Protein AF-A0A2G2Y732-F1 (afdb_monomer)

Solvent-accessible surface area (backbone atoms only — not comparable to full-atom values): 10375 Å² total; per-residue (Å²): 129,84,81,52,83,84,42,99,61,61,81,66,76,83,78,81,77,54,85,50,64,44,47,53,55,53,53,70,70,50,82,62,92,82,70,79,88,84,55,66,93,68,67,53,48,96,86,72,40,85,63,79,58,67,57,56,54,52,34,48,51,56,57,72,71,39,83,84,68,75,95,65,85,43,51,71,87,35,57,67,62,31,56,57,49,51,51,32,69,76,62,41,85,83,28,64,74,72,72,70,60,52,74,65,50,58,53,51,52,55,53,50,50,58,59,42,54,77,77,46,75,50,52,75,58,66,70,44,47,36,53,32,53,32,69,71,34,70,67,44,36,53,52,42,52,53,55,51,48,55,52,49,55,46,53,54,51,53,54,49,52,54,52,54,66,74,73,110

InterPro domains:
  IPR000796 Aspartate/other aminotransferase [PTHR11879] (4-100)
  IPR004839 Aminotransferase, class I/classII, large domain [PF00155] (35-95)
  IPR004839 Aminotransferase, class I/classII, large domain [PF00155] (106-167)
  IPR015422 Pyridoxal phosphate-dependent transferase, small domain [G3DSA:3.90.1150.10] (2-87)
  IPR015422 Pyridoxal phosphate-dependent transferase, small domain [G3DSA:3.90.1150.10] (88-168)
  IPR015424 Pyridoxal phosphate-dependent transferase [SSF53383] (7-98)
  IPR015424 Pyridoxal phosphate-dependent transferase [SSF53383] (100-165)

pLDDT: mean 89.43, std 7.88, range [50.25, 98.31]

Organism: Capsicum annuum (NCBI:txid4072)

Radius of gyration: 22.45 Å; Cα contacts (8 Å, |Δi|>4): 93; chains: 1; bounding box: 54×60×58 Å

Nearest PDB structures (foldseek):
  5tor-assembly1_B  TM=9.171E-01  e=3.986E-06  Sus scrofa
  6lig-assembly1_B  TM=9.144E-01  e=4.788E-06  Homo sapiens
  5tor-assembly1_A  TM=8.610E-01  e=6.908E-06  Sus scrofa
  1yaa-assembly2_D  TM=8.615E-01  e=2.649E-05  Saccharomyces cerevisiae
  3fsl-assembly2_D  TM=8.732E-01  e=4.679E-04  Escherichia coli K-12

Secondary structure (DSSP, 8-state):
---GGG-TTTT-PPPPPPTTHHHHHHHHH---TT----SS---B-TTS-B---HHHHHHHHHHHH-TT---PPPPTT--HHHHHHHHHHHH-TT-HHHHS-SHHHHHHHHHHHHHHHHH-SS--HHHHHHHHHHHH-HHHHHHHHHHHHHHHHHHHHHHHHHHHHHH-

Structure (mmCIF, N/CA/C/O backbone):
data_AF-A0A2G2Y732-F1
#
_entry.id   AF-A0A2G2Y732-F1
#
loop_
_atom_site.group_PDB
_atom_site.id
_atom_site.type_symbol
_atom_site.label_atom_id
_atom_site.label_alt_id
_atom_site.label_comp_id
_atom_site.label_asym_id
_atom_site.label_entity_id
_atom_site.label_seq_id
_atom_site.pdbx_PDB_ins_code
_atom_site.Cartn_x
_atom_site.Cartn_y
_atom_site.Cartn_z
_atom_site.occupancy
_atom_site.B_iso_or_equiv
_atom_site.auth_seq_id
_atom_site.auth_comp_id
_atom_site.auth_asym_id
_atom_site.auth_atom_id
_atom_site.pdbx_PDB_model_num
ATOM 1 N N . MET A 1 1 ? -26.514 -35.664 5.631 1.00 50.25 1 MET A N 1
ATOM 2 C CA . MET A 1 1 ? -25.099 -35.248 5.518 1.00 50.25 1 MET A CA 1
ATOM 3 C C . MET A 1 1 ? -24.401 -36.319 4.701 1.00 50.25 1 MET A C 1
ATOM 5 O O . MET A 1 1 ? -24.661 -37.483 4.968 1.00 50.25 1 MET A O 1
ATOM 9 N N . ALA A 1 2 ? -23.653 -35.956 3.657 1.00 61.94 2 ALA A N 1
ATOM 10 C CA . ALA A 1 2 ? -22.972 -36.945 2.823 1.00 61.94 2 ALA A CA 1
ATOM 11 C C . ALA A 1 2 ? -21.906 -37.671 3.655 1.00 61.94 2 ALA A C 1
ATOM 13 O O . ALA A 1 2 ? -21.150 -37.018 4.374 1.00 61.94 2 ALA A O 1
ATOM 14 N N . ASP A 1 3 ? -21.882 -38.999 3.578 1.00 73.50 3 ASP A N 1
ATOM 15 C CA . ASP A 1 3 ? -20.856 -39.824 4.208 1.00 73.50 3 ASP A CA 1
ATOM 16 C C . ASP A 1 3 ? -19.501 -39.536 3.546 1.00 73.50 3 ASP A C 1
ATOM 18 O O . ASP A 1 3 ? -19.264 -39.867 2.384 1.00 73.50 3 ASP A O 1
ATOM 22 N N . SER A 1 4 ? -18.630 -38.842 4.276 1.00 74.56 4 SER A N 1
ATOM 23 C CA . SER A 1 4 ? -17.305 -38.440 3.809 1.00 74.56 4 SER A CA 1
ATOM 24 C C . SER A 1 4 ? -16.260 -39.550 3.932 1.00 74.56 4 SER A C 1
ATOM 26 O O . SER A 1 4 ? -15.117 -39.328 3.533 1.00 74.56 4 SER A O 1
ATOM 28 N N . SER A 1 5 ? -16.617 -40.719 4.481 1.00 76.94 5 SER A N 1
ATOM 29 C CA . SER A 1 5 ? -15.677 -41.822 4.725 1.00 76.94 5 SER A CA 1
ATOM 30 C C . SER A 1 5 ? -15.060 -42.396 3.442 1.00 76.94 5 SER A C 1
ATOM 32 O O . SER A 1 5 ? -13.926 -42.862 3.473 1.00 76.94 5 SER A O 1
ATOM 34 N N . ASN A 1 6 ? -15.746 -42.264 2.301 1.00 87.69 6 ASN A N 1
ATOM 35 C CA . ASN A 1 6 ? -15.261 -42.692 0.981 1.00 87.69 6 ASN A CA 1
ATOM 36 C C . ASN A 1 6 ? -14.530 -41.591 0.184 1.00 87.69 6 ASN A C 1
ATOM 38 O O . ASN A 1 6 ? -14.255 -41.765 -1.004 1.00 87.69 6 ASN A O 1
ATOM 42 N N . SER A 1 7 ? -14.226 -40.440 0.790 1.00 91.56 7 SER A N 1
ATOM 43 C CA . SER A 1 7 ? -13.489 -39.365 0.114 1.00 91.56 7 SER A CA 1
ATOM 44 C C . SER A 1 7 ? -11.979 -39.596 0.167 1.00 91.56 7 SER A C 1
ATOM 46 O O . SER A 1 7 ? -11.424 -39.881 1.225 1.00 91.56 7 SER A O 1
ATOM 48 N N . VAL A 1 8 ? -11.274 -39.334 -0.937 1.00 94.06 8 VAL A N 1
ATOM 49 C CA . VAL A 1 8 ? -9.796 -39.291 -0.959 1.00 94.06 8 VAL A CA 1
ATOM 50 C C . VAL A 1 8 ? -9.216 -38.232 -0.008 1.00 94.06 8 VAL A C 1
ATOM 52 O O . VAL A 1 8 ? -8.050 -38.304 0.366 1.00 94.06 8 VAL A O 1
ATOM 55 N N . PHE A 1 9 ? -10.035 -37.264 0.418 1.00 93.62 9 PHE A N 1
ATOM 56 C CA . PHE A 1 9 ? -9.669 -36.220 1.376 1.00 93.62 9 PHE A CA 1
ATOM 57 C C . PHE A 1 9 ? -10.116 -36.523 2.815 1.00 93.62 9 PHE A C 1
ATOM 59 O O . PHE A 1 9 ? -10.032 -35.637 3.662 1.00 93.62 9 PHE A O 1
ATOM 66 N N . ALA A 1 10 ? -10.589 -37.740 3.117 1.00 92.94 10 ALA A N 1
ATOM 67 C CA . ALA A 1 10 ? -11.143 -38.094 4.431 1.00 92.94 10 ALA A CA 1
ATOM 68 C C . ALA A 1 10 ? -10.181 -37.835 5.609 1.00 92.94 10 ALA A C 1
ATOM 70 O O . ALA A 1 10 ? -10.631 -37.593 6.726 1.00 92.94 10 ALA A O 1
ATOM 71 N N . TYR A 1 11 ? -8.869 -37.839 5.356 1.00 92.00 11 TYR A N 1
ATOM 72 C CA . TYR A 1 11 ? -7.824 -37.625 6.364 1.00 92.00 11 TYR A CA 1
ATOM 73 C C . TYR A 1 11 ? -7.265 -36.194 6.400 1.00 92.00 11 TYR A C 1
ATOM 75 O O . TYR A 1 11 ? -6.346 -35.913 7.170 1.00 92.00 11 TYR A O 1
ATOM 83 N N . VAL A 1 12 ? -7.777 -35.278 5.570 1.00 93.81 12 VAL A N 1
ATOM 84 C CA . VAL A 1 12 ? -7.309 -33.887 5.561 1.00 93.81 12 VAL A CA 1
ATOM 85 C C . VAL A 1 12 ? -7.846 -33.168 6.795 1.00 93.81 12 VAL A C 1
ATOM 87 O O . VAL A 1 12 ? -9.038 -32.883 6.908 1.00 93.81 12 VAL A O 1
ATOM 90 N N . VAL A 1 13 ? -6.946 -32.844 7.723 1.00 94.38 13 VAL A N 1
ATOM 91 C CA . VAL A 1 13 ? -7.276 -32.059 8.915 1.00 94.38 13 VAL A CA 1
ATOM 92 C C . VAL A 1 13 ? -7.506 -30.603 8.513 1.00 94.38 13 VAL A C 1
ATOM 94 O O . VAL A 1 13 ? -6.711 -30.007 7.785 1.00 94.38 13 VAL A O 1
ATOM 97 N N . ARG A 1 14 ? -8.600 -30.011 9.000 1.00 92.62 14 ARG A N 1
ATOM 98 C CA . ARG A 1 14 ? -8.886 -28.588 8.798 1.00 92.62 14 ARG A CA 1
ATOM 99 C C . ARG A 1 14 ? -7.782 -27.744 9.447 1.00 92.62 14 ARG A C 1
ATOM 101 O O . ARG A 1 14 ? -7.509 -27.892 10.635 1.00 92.62 14 ARG A O 1
ATOM 108 N N . ALA A 1 15 ? -7.192 -26.837 8.671 1.00 94.88 15 ALA A N 1
ATOM 109 C CA . ALA A 1 15 ? -6.229 -25.862 9.175 1.00 94.88 15 ALA A CA 1
ATOM 110 C C . ALA A 1 15 ? -6.874 -24.917 10.213 1.00 94.88 15 ALA A C 1
ATOM 112 O O . ALA A 1 15 ? -8.072 -24.627 10.101 1.00 94.88 15 ALA A O 1
ATOM 113 N N . PRO A 1 16 ? -6.109 -24.426 11.207 1.00 94.25 16 PRO A N 1
ATOM 114 C CA . PRO A 1 16 ? -6.611 -23.438 12.154 1.00 94.25 16 PRO A CA 1
ATOM 115 C C . PRO A 1 16 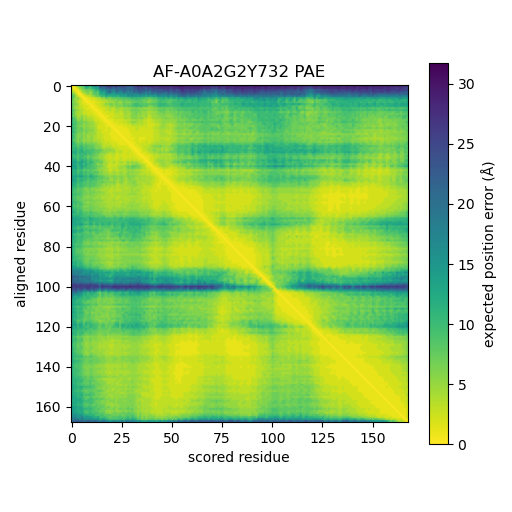? -7.013 -22.141 11.443 1.00 94.25 16 PRO A C 1
ATOM 117 O O . PRO A 1 16 ? -6.537 -21.832 10.349 1.00 94.25 16 PRO A O 1
ATOM 120 N N . GLU A 1 17 ? -7.902 -21.381 12.076 1.00 91.88 17 GLU A N 1
ATOM 121 C CA . GLU A 1 17 ? -8.313 -20.073 11.570 1.00 91.88 17 GLU A CA 1
ATOM 122 C C . GLU A 1 17 ? -7.172 -19.057 11.730 1.00 91.88 17 GLU A C 1
ATOM 124 O O . GLU A 1 17 ? -6.420 -19.097 12.705 1.00 91.88 17 GLU A O 1
ATOM 129 N N . ASP A 1 18 ? -7.039 -18.141 10.768 1.00 93.88 18 ASP A N 1
ATOM 130 C CA . ASP A 1 18 ? -6.041 -17.074 10.849 1.00 93.88 18 ASP A CA 1
ATOM 131 C C . ASP A 1 18 ? -6.383 -16.113 12.007 1.00 93.88 18 ASP A C 1
ATOM 133 O O . ASP A 1 18 ? -7.500 -15.578 12.028 1.00 93.88 18 ASP A O 1
ATOM 137 N N . PRO A 1 19 ? -5.452 -15.852 12.946 1.00 89.75 19 PRO A N 1
ATOM 138 C CA . PRO A 1 19 ? -5.732 -15.053 14.140 1.00 89.75 19 PRO A CA 1
ATOM 139 C C . PRO A 1 19 ? -6.222 -13.626 13.863 1.00 89.75 19 PRO A C 1
ATOM 141 O O . PRO A 1 19 ? -6.917 -13.047 14.695 1.00 89.75 19 PRO A O 1
ATOM 144 N N . ILE A 1 20 ? -5.871 -13.042 12.713 1.00 89.44 20 ILE A N 1
ATOM 145 C CA . ILE A 1 20 ? -6.217 -11.663 12.355 1.00 89.44 20 ILE A CA 1
ATOM 146 C C . ILE A 1 20 ? -7.507 -11.642 11.528 1.00 89.44 20 ILE A C 1
ATOM 148 O O . ILE A 1 20 ? -8.439 -10.888 11.825 1.00 89.44 20 ILE A O 1
ATOM 152 N N . LEU A 1 21 ? -7.591 -12.474 10.488 1.00 90.38 21 LEU A N 1
ATOM 153 C CA . LEU A 1 21 ? -8.721 -12.477 9.556 1.00 90.38 21 LEU A CA 1
ATOM 154 C C . LEU A 1 21 ? -9.991 -13.043 10.188 1.00 90.38 21 LEU A C 1
ATOM 156 O O . LEU A 1 21 ? -11.093 -12.577 9.877 1.00 90.38 21 LEU A O 1
ATOM 160 N N . TRP A 1 22 ? -9.859 -13.996 11.113 1.00 91.12 22 TRP A N 1
ATOM 161 C CA . TRP A 1 22 ? -11.003 -14.559 11.820 1.00 91.12 22 TRP A CA 1
ATOM 162 C C . TRP A 1 22 ? -11.809 -13.502 12.582 1.00 91.12 22 TRP A C 1
ATOM 164 O O . TRP A 1 22 ? -13.040 -13.554 12.584 1.00 91.12 22 TRP A O 1
ATOM 174 N N . VAL A 1 23 ? -11.149 -12.493 13.161 1.00 90.81 23 VAL A N 1
ATOM 175 C CA . VAL A 1 23 ? -11.830 -11.411 13.894 1.00 90.81 23 VAL A CA 1
ATOM 176 C C . VAL A 1 23 ? -12.840 -10.698 12.992 1.00 90.81 23 VAL A C 1
ATOM 178 O O . VAL A 1 23 ? -13.951 -10.387 13.419 1.00 90.81 23 VAL A O 1
ATOM 181 N N . THR A 1 24 ? -12.504 -10.510 11.713 1.00 90.19 24 THR A N 1
ATOM 182 C CA . THR A 1 24 ? -13.423 -9.918 10.728 1.00 90.19 24 THR A CA 1
ATOM 183 C C . THR A 1 24 ? -14.591 -10.851 10.411 1.00 90.19 24 THR A C 1
ATOM 185 O O . THR A 1 24 ? -15.728 -10.394 10.282 1.00 90.19 24 THR A O 1
ATOM 188 N N . VAL A 1 25 ? -14.353 -12.164 10.338 1.00 91.00 25 VAL A N 1
ATOM 189 C CA . VAL A 1 25 ? -15.423 -13.160 10.162 1.00 91.00 25 VAL A CA 1
ATOM 190 C C . VAL A 1 25 ? -16.396 -13.121 11.344 1.00 91.00 25 VAL A C 1
ATOM 192 O O . VAL A 1 25 ? -17.610 -13.059 11.136 1.00 91.00 25 VAL A O 1
ATOM 195 N N . ALA A 1 26 ? -15.883 -13.112 12.576 1.00 91.31 26 ALA A N 1
ATOM 196 C CA . ALA A 1 26 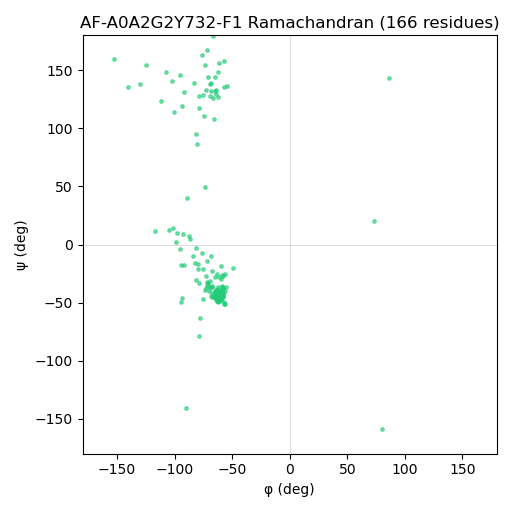? -16.691 -13.007 13.788 1.00 91.31 26 ALA A CA 1
ATOM 197 C C . ALA A 1 26 ? -17.459 -11.674 13.850 1.00 91.31 26 ALA A C 1
ATOM 199 O O . ALA A 1 26 ? -18.662 -11.665 14.120 1.00 91.31 26 ALA A O 1
ATOM 200 N N . TYR A 1 27 ? -16.802 -10.559 13.513 1.00 90.69 27 TYR A N 1
ATOM 201 C CA . TYR A 1 27 ? -17.420 -9.235 13.426 1.00 90.69 27 TYR A CA 1
ATOM 202 C C . TYR A 1 27 ? -18.588 -9.202 12.430 1.00 90.69 27 TYR A C 1
ATOM 204 O O . TYR A 1 27 ? -19.656 -8.672 12.739 1.00 90.69 27 TYR A O 1
ATOM 212 N N . ASN A 1 28 ? -18.428 -9.793 11.244 1.00 90.69 28 ASN A N 1
ATOM 213 C CA . ASN A 1 28 ? -19.478 -9.810 10.224 1.00 90.69 28 ASN A CA 1
ATOM 214 C C . ASN A 1 28 ? -20.690 -10.651 10.644 1.00 90.69 28 ASN A C 1
ATOM 216 O O . ASN A 1 28 ? -21.819 -10.258 10.357 1.00 90.69 28 ASN A O 1
ATOM 220 N N . LYS A 1 29 ? -20.472 -11.759 11.364 1.00 94.19 29 LYS A N 1
ATOM 221 C CA . LYS A 1 29 ? -21.548 -12.609 11.905 1.00 94.19 29 LYS A CA 1
ATOM 222 C C . LYS A 1 29 ? -22.290 -11.976 13.084 1.00 94.19 29 LYS A C 1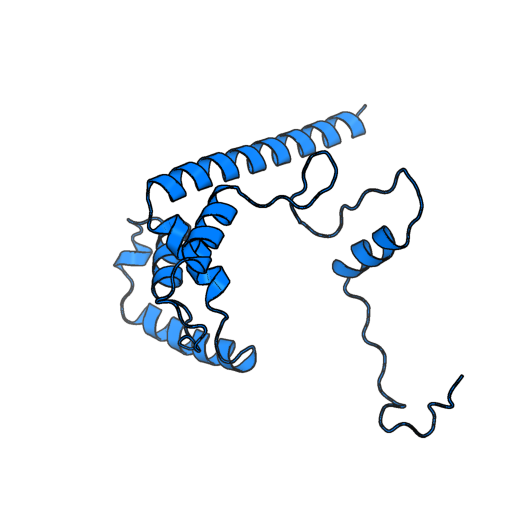
ATOM 224 O O . LYS A 1 29 ? -23.447 -12.309 13.320 1.00 94.19 29 LYS A O 1
ATOM 229 N N . ASN A 1 30 ? -21.638 -11.091 13.836 1.00 92.06 30 ASN A N 1
ATOM 230 C CA . ASN A 1 30 ? -22.245 -10.425 14.983 1.00 92.06 30 ASN A CA 1
ATOM 231 C C . ASN A 1 30 ? -23.338 -9.437 14.522 1.00 92.06 30 ASN A C 1
ATOM 233 O O . ASN A 1 30 ? -23.092 -8.588 13.663 1.00 92.06 30 ASN A O 1
ATOM 237 N N . THR A 1 31 ? -24.541 -9.539 15.087 1.00 94.62 31 THR A N 1
ATOM 238 C CA . THR A 1 31 ? -25.705 -8.697 14.753 1.00 94.62 31 THR A CA 1
ATOM 239 C C . THR A 1 31 ? -25.875 -7.489 15.677 1.00 94.62 31 THR A C 1
ATOM 241 O O . THR A 1 31 ? -26.763 -6.672 15.448 1.00 94.62 31 THR A O 1
ATOM 244 N N . SER A 1 32 ? -25.038 -7.353 16.710 1.00 94.12 32 SER A N 1
ATOM 245 C CA . SER A 1 32 ? -25.065 -6.210 17.621 1.00 94.12 32 SER A CA 1
ATOM 246 C C . SER A 1 32 ? -24.887 -4.897 16.863 1.00 94.12 32 SER A C 1
ATOM 248 O O . SER A 1 32 ? -23.990 -4.764 16.031 1.00 94.12 32 SER A O 1
ATOM 250 N N . LEU A 1 33 ? -25.703 -3.900 17.210 1.00 90.81 33 LEU A N 1
ATOM 251 C CA . LEU A 1 33 ? -25.587 -2.536 16.688 1.00 90.81 33 LEU A CA 1
ATOM 252 C C . LEU A 1 33 ? -24.370 -1.785 17.255 1.00 90.81 33 LEU A C 1
ATOM 254 O O . LEU A 1 33 ? -23.987 -0.755 16.714 1.00 90.81 33 LEU A O 1
ATOM 258 N N . LEU A 1 34 ? -23.752 -2.306 18.320 1.00 89.38 34 LEU A N 1
ATOM 259 C CA . LEU A 1 34 ? -22.606 -1.698 19.008 1.00 89.38 34 LEU A CA 1
ATOM 260 C C . LEU A 1 34 ? -21.275 -2.399 18.690 1.00 89.38 34 LEU A C 1
ATOM 262 O O . LEU A 1 34 ? -20.279 -2.189 19.378 1.00 89.38 34 LEU A O 1
ATOM 266 N N . LYS A 1 35 ? -21.239 -3.276 17.680 1.00 88.69 35 LYS A N 1
ATOM 267 C CA . LYS A 1 35 ? -20.008 -3.984 17.309 1.00 88.69 35 LYS A CA 1
ATOM 268 C C . LYS A 1 35 ? -18.977 -3.029 16.706 1.00 88.69 35 LYS A C 1
ATOM 270 O O . LYS A 1 35 ? -19.298 -2.218 15.839 1.00 88.69 35 LYS A O 1
ATOM 275 N N . VAL A 1 36 ? -17.708 -3.207 17.067 1.00 84.62 36 VAL A N 1
ATOM 276 C CA . VAL A 1 36 ? -16.584 -2.464 16.476 1.00 84.62 36 VAL A CA 1
ATOM 277 C C . VAL A 1 36 ? -15.493 -3.443 16.040 1.00 84.62 36 VAL A C 1
ATOM 279 O O . VAL A 1 36 ? -15.217 -4.408 16.748 1.00 84.62 36 VAL A O 1
ATOM 282 N N . ASN A 1 37 ? -14.891 -3.226 14.865 1.00 84.56 37 ASN A N 1
ATOM 283 C CA . ASN A 1 37 ? -13.817 -4.077 14.343 1.00 84.56 37 ASN A CA 1
ATOM 284 C C . ASN A 1 37 ? -12.450 -3.420 14.571 1.00 84.56 37 ASN A C 1
ATOM 286 O O . ASN A 1 37 ? -12.157 -2.390 13.971 1.00 84.56 37 ASN A O 1
ATOM 290 N N . TRP A 1 38 ? -11.629 -4.038 15.420 1.00 82.50 38 TRP A N 1
ATOM 291 C CA . TRP A 1 38 ? -10.266 -3.599 15.755 1.00 82.50 38 TRP A CA 1
ATOM 292 C C . TRP A 1 38 ? -9.213 -4.633 15.333 1.00 82.50 38 TRP A C 1
ATOM 294 O O . TRP A 1 38 ? -8.068 -4.558 15.764 1.00 82.50 38 TRP A O 1
ATOM 304 N N . GLY A 1 39 ? -9.605 -5.629 14.531 1.00 84.44 39 GLY A N 1
ATOM 305 C CA . GLY A 1 39 ? -8.713 -6.699 14.095 1.00 84.44 39 GLY A CA 1
ATOM 306 C C . GLY A 1 39 ? -7.808 -6.246 12.956 1.00 84.44 39 GLY A C 1
ATOM 307 O O . GLY A 1 39 ? -6.633 -5.948 13.143 1.00 84.44 39 GLY A O 1
ATOM 308 N N . VAL A 1 40 ? -8.357 -6.202 11.742 1.00 85.25 40 VAL A N 1
ATOM 309 C CA . VAL A 1 40 ? -7.569 -5.907 10.540 1.00 85.25 40 VAL A CA 1
ATOM 310 C C . VAL A 1 40 ? -7.232 -4.413 10.473 1.00 85.25 40 VAL A C 1
ATOM 312 O O . VAL A 1 40 ? -8.119 -3.562 10.527 1.00 85.25 40 VAL A O 1
ATOM 315 N N . GLY A 1 41 ? -5.948 -4.096 10.282 1.00 84.56 41 GLY A N 1
ATOM 316 C CA . GLY A 1 41 ? -5.409 -2.733 10.199 1.00 84.56 41 GLY A CA 1
ATOM 317 C C . GLY A 1 41 ? -5.729 -1.979 8.902 1.00 84.56 41 GLY A C 1
ATOM 318 O O . GLY A 1 41 ? -4.830 -1.424 8.276 1.00 84.56 41 GLY A O 1
ATOM 319 N N . THR A 1 42 ? -6.991 -1.951 8.472 1.00 85.25 42 THR A N 1
ATOM 320 C CA . THR A 1 42 ? -7.438 -1.140 7.328 1.00 85.25 42 THR A CA 1
ATOM 321 C C . THR A 1 42 ? -7.913 0.227 7.790 1.00 85.25 42 THR A C 1
ATOM 323 O O . THR A 1 42 ? -8.758 0.317 8.681 1.00 85.25 42 THR A O 1
ATOM 326 N N . TYR A 1 43 ? -7.436 1.295 7.150 1.00 89.31 43 TYR A N 1
ATOM 327 C CA . TYR A 1 43 ? -7.951 2.631 7.425 1.00 89.31 43 TYR A CA 1
ATOM 328 C C . TYR A 1 43 ? -9.400 2.771 6.937 1.00 89.31 43 TYR A C 1
ATOM 330 O O . TYR A 1 43 ? -9.739 2.416 5.804 1.00 89.31 43 TYR A O 1
ATOM 338 N N . GLN A 1 44 ? -10.249 3.307 7.811 1.00 88.25 44 GLN A N 1
ATOM 339 C CA . GLN A 1 44 ? -11.672 3.498 7.561 1.00 88.25 44 GLN A CA 1
ATOM 340 C C . GLN A 1 44 ? -12.078 4.959 7.768 1.00 88.25 44 GLN A C 1
ATOM 342 O O . GLN A 1 44 ? -11.459 5.709 8.530 1.00 88.25 44 GLN A O 1
ATOM 347 N N . THR A 1 45 ? -13.151 5.382 7.107 1.00 87.94 45 THR A N 1
ATOM 348 C CA . THR A 1 45 ? -13.804 6.674 7.348 1.00 87.94 45 THR 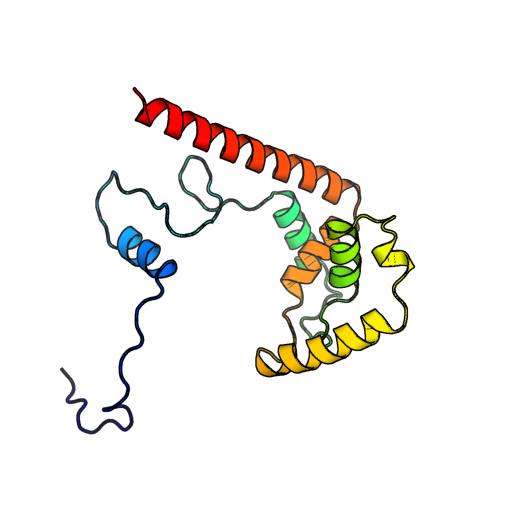A CA 1
ATOM 349 C C . THR A 1 45 ? -14.439 6.718 8.744 1.00 87.94 45 THR A C 1
ATOM 351 O O . THR A 1 45 ? -14.320 5.773 9.526 1.00 87.94 45 THR A O 1
ATOM 354 N N . LYS A 1 46 ? -15.073 7.835 9.119 1.00 84.44 46 LYS A N 1
ATOM 355 C CA . LYS A 1 46 ? -15.768 7.934 10.416 1.00 84.44 46 LYS A CA 1
ATOM 356 C C . LYS A 1 46 ? -16.994 7.015 10.477 1.00 84.44 46 LYS A C 1
ATOM 358 O O . LYS A 1 46 ? -17.394 6.600 11.554 1.00 84.44 46 LYS A O 1
ATOM 363 N N . GLU A 1 47 ? -17.531 6.652 9.318 1.00 84.31 47 GLU A N 1
ATOM 364 C CA . GLU A 1 47 ? -18.680 5.766 9.137 1.00 84.31 47 GLU A CA 1
ATOM 365 C C . GLU A 1 47 ? -18.275 4.281 9.061 1.00 84.31 47 GLU A C 1
ATOM 367 O O . GLU A 1 47 ? -19.101 3.441 8.711 1.00 84.31 47 GLU A O 1
ATOM 372 N N . GLY A 1 48 ? -17.002 3.947 9.317 1.00 81.50 48 GLY A N 1
ATOM 373 C CA . GLY A 1 48 ? -16.501 2.568 9.265 1.00 81.50 48 GLY A CA 1
ATOM 374 C C . GLY A 1 48 ? -16.352 2.000 7.849 1.00 81.50 48 GLY A C 1
ATOM 375 O O . GLY A 1 48 ? -16.327 0.784 7.666 1.00 81.50 48 GLY A O 1
ATOM 376 N N . LYS A 1 49 ? -16.275 2.854 6.818 1.00 86.06 49 LYS A N 1
ATOM 377 C CA . LYS A 1 49 ? -16.131 2.418 5.419 1.00 86.06 49 LYS A CA 1
ATOM 378 C C . LYS A 1 49 ? -14.667 2.416 4.979 1.00 86.06 49 LYS A C 1
ATOM 380 O O . LYS A 1 49 ? -13.932 3.313 5.390 1.00 86.06 49 LYS A O 1
ATOM 385 N N . PRO A 1 50 ? -14.232 1.485 4.111 1.00 89.12 50 PRO A N 1
ATOM 386 C CA . PRO A 1 50 ? -12.903 1.542 3.508 1.00 89.12 50 PRO A CA 1
ATOM 387 C C . PRO A 1 50 ? -12.660 2.883 2.814 1.00 89.12 50 PRO A C 1
ATOM 389 O O . PRO A 1 50 ? -13.526 3.387 2.094 1.00 89.12 50 PRO A O 1
ATOM 392 N N . PHE A 1 51 ? -11.477 3.457 3.018 1.00 92.12 51 PHE A N 1
ATOM 393 C CA . PHE A 1 51 ? -11.098 4.718 2.394 1.00 92.12 51 PHE A CA 1
ATOM 394 C C . PHE A 1 51 ? -9.985 4.503 1.372 1.00 92.12 51 PHE A C 1
ATOM 396 O O . PHE A 1 51 ? -8.910 4.009 1.701 1.00 92.12 51 PHE A O 1
ATOM 403 N N . VAL A 1 52 ? -10.248 4.919 0.136 1.00 94.44 52 VAL A N 1
ATOM 404 C CA . VAL A 1 52 ? -9.239 5.025 -0.922 1.00 94.44 52 VAL A CA 1
ATOM 405 C C . VAL A 1 52 ? -8.854 6.496 -1.063 1.00 94.44 52 VAL A C 1
ATOM 407 O O . VAL A 1 52 ? -9.717 7.372 -0.970 1.00 94.44 52 VAL A O 1
ATOM 410 N N . LEU A 1 53 ? -7.570 6.759 -1.277 1.00 96.44 53 LEU A N 1
ATOM 411 C CA . LEU A 1 53 ? -7.024 8.090 -1.547 1.00 96.44 53 LEU A CA 1
ATOM 412 C C . LEU A 1 53 ? -7.556 8.648 -2.878 1.00 96.44 53 LEU A C 1
ATOM 414 O O . LEU A 1 53 ? -7.732 7.888 -3.833 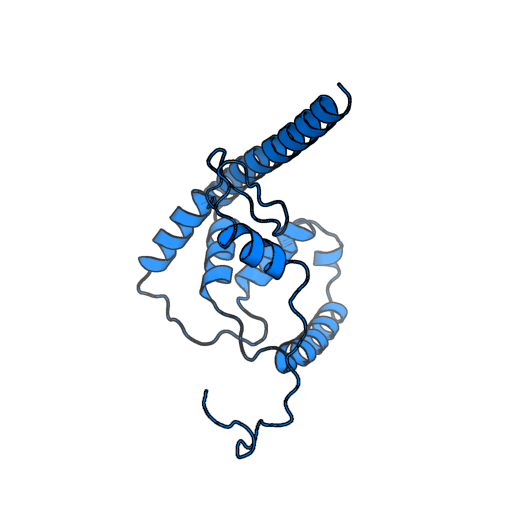1.00 96.44 53 LEU A O 1
ATOM 418 N N . ASN A 1 54 ? -7.803 9.957 -2.988 1.00 97.31 54 ASN A N 1
ATOM 419 C CA . ASN A 1 54 ? -8.298 10.515 -4.256 1.00 97.31 54 ASN A CA 1
ATOM 420 C C . ASN A 1 54 ? -7.217 10.482 -5.328 1.00 97.31 54 ASN A C 1
ATOM 422 O O . ASN A 1 54 ? -7.514 10.183 -6.484 1.00 97.31 54 ASN A O 1
ATOM 426 N N . VAL A 1 55 ? -5.959 10.702 -4.942 1.00 98.06 55 VAL A N 1
ATOM 427 C CA . VAL A 1 55 ? -4.821 10.562 -5.858 1.00 98.06 55 VAL A CA 1
ATOM 428 C C . VAL A 1 55 ? -4.722 9.146 -6.437 1.00 98.06 55 VAL A C 1
ATOM 430 O O . VAL A 1 55 ? -4.434 8.989 -7.621 1.00 98.06 55 VAL A O 1
ATOM 433 N N . VAL A 1 56 ? -5.054 8.117 -5.646 1.00 97.69 56 VAL A N 1
ATOM 434 C CA . VAL A 1 56 ? -5.094 6.722 -6.110 1.00 97.69 56 VAL A CA 1
ATOM 435 C C . VAL A 1 56 ? -6.230 6.512 -7.104 1.00 97.69 56 VAL A C 1
ATOM 437 O O . VAL A 1 56 ? -5.992 5.935 -8.159 1.00 97.69 56 VAL A O 1
ATOM 440 N N . ARG A 1 57 ? -7.432 7.040 -6.831 1.00 97.75 57 ARG A N 1
ATOM 441 C CA . ARG A 1 57 ? -8.551 6.977 -7.791 1.00 97.75 57 ARG A CA 1
ATOM 442 C C . ARG A 1 57 ? -8.205 7.653 -9.117 1.00 97.75 57 ARG A C 1
ATOM 444 O O . ARG A 1 57 ? -8.522 7.116 -10.172 1.00 97.75 57 ARG A O 1
ATOM 451 N N . ARG A 1 58 ? -7.538 8.813 -9.077 1.00 97.62 58 ARG A N 1
ATOM 452 C CA . ARG A 1 58 ? -7.090 9.511 -10.292 1.00 97.62 58 ARG A CA 1
ATOM 453 C C . ARG A 1 58 ? -6.054 8.694 -11.059 1.00 97.62 58 ARG A C 1
ATOM 455 O O . ARG A 1 58 ? -6.202 8.528 -12.263 1.00 97.62 58 ARG A O 1
ATOM 462 N N . ALA A 1 59 ? -5.049 8.146 -10.374 1.00 97.62 59 ALA A N 1
ATOM 463 C CA . ALA A 1 59 ? -4.055 7.278 -11.004 1.00 97.62 59 ALA A CA 1
ATOM 464 C C . ALA A 1 59 ? -4.712 6.053 -11.658 1.00 97.62 59 ALA A C 1
ATOM 466 O O . ALA A 1 59 ? -4.408 5.730 -12.801 1.00 97.62 59 ALA A O 1
ATOM 467 N N . GLU A 1 60 ? -5.659 5.409 -10.976 1.00 96.94 60 GLU A N 1
ATOM 468 C CA . GLU A 1 60 ? -6.419 4.280 -11.517 1.00 96.94 60 GLU A CA 1
ATOM 469 C C . GLU A 1 60 ? -7.211 4.677 -12.773 1.00 96.94 60 GLU A C 1
ATOM 471 O O . GLU A 1 60 ? -7.123 3.996 -13.794 1.00 96.94 60 GLU A O 1
ATOM 476 N N . GLN A 1 61 ? -7.902 5.823 -12.750 1.00 96.69 61 GLN A N 1
ATOM 477 C CA . GLN A 1 61 ? -8.589 6.362 -13.926 1.00 96.69 61 GLN A CA 1
ATOM 478 C C . GLN A 1 61 ? -7.621 6.606 -15.088 1.00 96.69 61 GLN A C 1
ATOM 480 O O . GLN A 1 61 ? -7.924 6.205 -16.208 1.00 96.69 61 GLN A O 1
ATOM 485 N N . MET A 1 62 ? -6.456 7.211 -14.851 1.00 95.56 62 MET A N 1
ATOM 486 C CA . MET A 1 62 ? -5.457 7.441 -15.902 1.00 95.56 62 MET A CA 1
ATOM 487 C C . MET A 1 62 ? -5.010 6.129 -16.556 1.00 95.56 62 MET A C 1
ATOM 489 O O . MET A 1 62 ? -4.953 6.046 -17.778 1.00 95.56 62 MET A O 1
ATOM 493 N N . LEU A 1 63 ? -4.749 5.092 -15.754 1.00 94.31 63 LEU A N 1
ATOM 494 C CA . LEU A 1 63 ? -4.320 3.786 -16.260 1.00 94.31 63 LEU A CA 1
ATOM 495 C C . LEU A 1 63 ? -5.420 3.068 -17.049 1.00 94.31 63 LEU A C 1
ATOM 497 O O . LEU A 1 63 ? -5.123 2.393 -18.026 1.00 94.31 63 LEU A O 1
ATOM 501 N N . VAL A 1 64 ? -6.684 3.192 -16.637 1.00 93.56 64 VAL A N 1
ATOM 502 C CA . VAL A 1 64 ? -7.811 2.553 -17.339 1.00 93.56 64 VAL A CA 1
ATOM 503 C C . VAL A 1 64 ? -8.070 3.192 -18.707 1.00 93.56 64 VAL A C 1
ATOM 505 O O . VAL A 1 64 ? -8.486 2.494 -19.628 1.00 93.56 64 VAL A O 1
ATOM 508 N N . HIS A 1 65 ? -7.810 4.494 -18.864 1.00 94.56 65 HIS A N 1
ATOM 509 C CA . HIS A 1 65 ? -7.978 5.191 -20.145 1.00 94.56 65 HIS A CA 1
ATOM 510 C C . HIS A 1 65 ? -6.767 5.048 -21.086 1.00 94.56 65 HIS A C 1
ATOM 512 O O . HIS A 1 65 ? -6.856 5.411 -22.260 1.00 94.56 65 HIS A O 1
ATOM 518 N N . ASP A 1 66 ? -5.647 4.512 -20.601 1.00 92.81 66 ASP A N 1
ATOM 519 C CA . ASP A 1 66 ? -4.445 4.289 -21.398 1.00 92.81 66 ASP A CA 1
ATOM 520 C C . ASP A 1 66 ? -4.552 2.990 -22.213 1.00 92.81 66 ASP A C 1
ATOM 522 O O . ASP A 1 66 ? -4.230 1.894 -21.754 1.00 92.81 66 ASP A O 1
ATOM 526 N N . THR A 1 67 ? -4.989 3.129 -23.464 1.00 91.44 67 THR A N 1
ATOM 527 C CA . THR A 1 67 ? -5.137 2.005 -24.406 1.00 91.44 67 THR A CA 1
ATOM 528 C C . THR A 1 67 ? -3.812 1.377 -24.847 1.00 91.44 67 THR A C 1
ATOM 530 O O . THR A 1 67 ? -3.831 0.311 -25.461 1.00 91.44 67 THR A O 1
ATOM 533 N N . SER A 1 68 ? -2.665 1.994 -24.535 1.00 89.81 68 SER A N 1
ATOM 534 C CA . SER A 1 68 ? -1.349 1.418 -24.835 1.00 89.81 68 SER A CA 1
ATOM 535 C C . SER A 1 68 ? -0.920 0.356 -23.819 1.00 89.81 68 SER A C 1
ATOM 537 O O . SER A 1 68 ? -0.028 -0.448 -24.100 1.00 89.81 68 SER A O 1
ATOM 539 N N . GLN A 1 69 ? -1.557 0.318 -22.644 1.00 82.44 69 GLN A N 1
ATOM 540 C CA . GLN A 1 69 ? -1.215 -0.643 -21.605 1.00 82.44 69 GLN A CA 1
ATOM 541 C C . GLN A 1 69 ? -1.797 -2.023 -21.884 1.00 82.44 69 GLN A C 1
ATOM 543 O O . GLN A 1 69 ? -3.002 -2.213 -22.045 1.00 82.44 69 GLN A O 1
ATOM 548 N N . VAL A 1 70 ? -0.919 -3.020 -21.833 1.00 83.56 70 VAL A N 1
ATOM 549 C CA . VAL A 1 70 ? -1.271 -4.437 -21.924 1.00 83.56 70 VAL A CA 1
ATOM 550 C C . VAL A 1 70 ? -1.112 -5.113 -20.563 1.00 83.56 70 VAL A C 1
ATOM 552 O O . VAL A 1 70 ? -0.257 -4.744 -19.758 1.00 83.56 70 VAL A O 1
ATOM 555 N N . LYS A 1 71 ? -1.940 -6.124 -20.285 1.00 86.12 71 LYS A N 1
ATOM 556 C CA . LYS A 1 71 ? -1.914 -6.896 -19.027 1.00 86.12 71 LYS A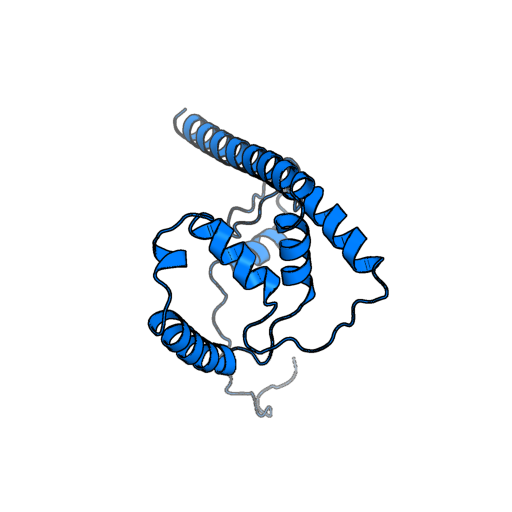 CA 1
ATOM 557 C C . LYS A 1 71 ? -0.966 -8.100 -19.113 1.00 86.12 71 LYS A C 1
ATOM 559 O O . LYS A 1 71 ? -1.292 -9.180 -18.629 1.00 86.12 71 LYS A O 1
ATOM 564 N N . GLU A 1 72 ? 0.180 -7.904 -19.756 1.00 87.62 72 GLU A N 1
ATOM 565 C CA . GLU A 1 72 ? 1.195 -8.940 -19.949 1.00 87.62 72 GLU A CA 1
ATOM 566 C C . GLU A 1 72 ? 2.009 -9.202 -18.680 1.00 87.62 72 GLU A C 1
ATOM 568 O O . GLU A 1 72 ? 2.038 -8.400 -17.738 1.00 87.62 72 GLU A O 1
ATOM 573 N N . TYR A 1 73 ? 2.698 -10.343 -18.662 1.00 88.19 73 TYR A N 1
ATOM 574 C CA . TYR A 1 73 ? 3.593 -10.685 -17.566 1.00 88.19 73 TYR A CA 1
ATOM 575 C C . TYR A 1 73 ? 4.764 -9.704 -17.466 1.00 88.19 73 TYR A C 1
ATOM 577 O O . TYR A 1 73 ? 5.500 -9.465 -18.422 1.00 88.19 73 TYR A O 1
ATOM 585 N N . LEU A 1 74 ? 4.979 -9.186 -16.257 1.00 90.31 74 LEU A N 1
ATOM 586 C CA . LEU A 1 74 ? 6.188 -8.443 -15.911 1.00 90.31 74 LEU A CA 1
ATOM 587 C C . LEU A 1 74 ? 7.397 -9.372 -15.800 1.00 90.31 74 LEU A C 1
ATOM 589 O O . LEU A 1 74 ? 7.252 -10.583 -15.661 1.00 90.31 74 LEU A O 1
ATOM 593 N N . ALA A 1 75 ? 8.604 -8.809 -15.754 1.00 89.94 75 ALA A N 1
ATOM 594 C CA . ALA A 1 75 ? 9.770 -9.551 -15.285 1.00 89.94 75 ALA A CA 1
ATOM 595 C C . ALA A 1 75 ? 9.544 -10.078 -13.853 1.00 89.94 75 ALA A C 1
ATOM 597 O O . ALA A 1 75 ? 8.750 -9.523 -13.093 1.00 89.94 75 ALA A O 1
ATOM 598 N N . ILE A 1 76 ? 10.281 -11.118 -13.450 1.00 88.75 76 ILE A N 1
ATOM 599 C CA . ILE A 1 76 ? 10.214 -11.656 -12.076 1.00 88.75 76 ILE A CA 1
ATOM 600 C C . ILE A 1 76 ? 10.551 -10.600 -11.012 1.00 88.75 76 ILE A C 1
ATOM 602 O O . ILE A 1 76 ? 10.066 -10.655 -9.890 1.00 88.75 76 ILE A O 1
ATOM 606 N N . THR A 1 77 ? 11.350 -9.602 -11.386 1.00 88.19 77 THR A N 1
ATOM 607 C CA . THR A 1 77 ? 11.696 -8.446 -10.555 1.00 88.19 77 THR A CA 1
ATOM 608 C C . THR A 1 77 ? 10.576 -7.415 -10.449 1.00 88.19 77 THR A C 1
ATOM 610 O O . THR A 1 77 ? 10.698 -6.473 -9.676 1.00 88.19 77 THR A O 1
ATOM 613 N N . GLY A 1 78 ? 9.493 -7.562 -11.211 1.00 91.12 78 GLY A N 1
ATOM 614 C CA . GLY A 1 78 ? 8.385 -6.620 -11.271 1.00 91.12 78 GLY A CA 1
ATOM 615 C C . GLY A 1 78 ? 8.641 -5.410 -12.163 1.00 91.12 78 GLY A C 1
ATOM 616 O O . GLY A 1 78 ? 9.447 -5.446 -13.094 1.00 91.12 78 GLY A O 1
ATOM 617 N N . LEU A 1 79 ? 7.887 -4.340 -11.913 1.00 92.06 79 LEU A N 1
ATOM 618 C CA . LEU A 1 79 ? 7.916 -3.126 -12.722 1.00 92.06 79 LEU A CA 1
ATOM 619 C C . LEU A 1 79 ? 9.140 -2.281 -12.341 1.00 92.06 79 LEU A C 1
ATOM 621 O O . LEU A 1 79 ? 9.244 -1.801 -11.214 1.00 92.06 79 LEU A O 1
ATOM 625 N N . ALA A 1 80 ? 10.055 -2.068 -13.290 1.00 90.75 80 ALA A N 1
ATOM 626 C CA . ALA A 1 80 ? 11.325 -1.380 -13.038 1.00 90.75 80 ALA A CA 1
ATOM 627 C C . ALA A 1 80 ? 11.143 0.027 -12.442 1.00 90.75 80 ALA A C 1
ATOM 629 O O . ALA A 1 80 ? 11.859 0.412 -11.516 1.00 90.75 80 ALA A O 1
ATOM 630 N N . ASP A 1 81 ? 10.151 0.771 -12.933 1.00 93.00 81 ASP A N 1
ATOM 631 C CA . ASP A 1 81 ? 9.845 2.105 -12.422 1.00 93.00 81 ASP A CA 1
ATOM 632 C C . ASP A 1 81 ? 9.344 2.078 -10.983 1.00 93.00 81 ASP A C 1
ATOM 634 O O . ASP A 1 81 ? 9.809 2.873 -10.170 1.00 93.00 81 ASP A O 1
ATOM 638 N N . PHE A 1 82 ? 8.451 1.141 -10.651 1.00 94.31 82 PHE A N 1
ATOM 639 C CA . PHE A 1 82 ? 7.989 0.947 -9.279 1.00 94.31 82 PHE A CA 1
ATOM 640 C C . PHE A 1 82 ? 9.178 0.696 -8.350 1.00 94.31 82 PHE A C 1
ATOM 642 O O . PHE A 1 82 ? 9.361 1.433 -7.388 1.00 94.31 82 PHE A O 1
ATOM 649 N N . ASN A 1 83 ? 10.055 -0.249 -8.701 1.00 90.56 83 ASN A N 1
ATOM 650 C CA . ASN A 1 83 ? 11.232 -0.573 -7.894 1.00 90.56 83 ASN A CA 1
ATOM 651 C C . ASN A 1 83 ? 12.130 0.652 -7.674 1.00 90.56 83 ASN A C 1
ATOM 653 O O . ASN A 1 83 ? 12.489 0.971 -6.541 1.00 90.56 83 ASN A O 1
ATOM 657 N N . LYS A 1 84 ? 12.464 1.375 -8.750 1.00 88.62 84 LYS A N 1
ATOM 658 C CA . LYS A 1 84 ? 13.331 2.560 -8.691 1.00 88.62 84 LYS A CA 1
ATOM 659 C C . LYS A 1 84 ? 12.724 3.672 -7.834 1.00 88.62 84 LYS A C 1
ATOM 661 O O . LYS A 1 84 ? 13.439 4.310 -7.062 1.00 88.62 84 LYS A O 1
ATOM 666 N N . LEU A 1 85 ? 11.425 3.925 -7.978 1.00 93.50 85 LEU A N 1
ATOM 667 C CA . LEU A 1 85 ? 10.725 4.982 -7.249 1.00 93.50 85 LEU A CA 1
ATOM 668 C C . LEU A 1 85 ? 10.520 4.608 -5.779 1.00 93.50 85 LEU A C 1
ATOM 670 O O . LEU A 1 85 ? 10.731 5.452 -4.915 1.00 93.50 85 LEU A O 1
ATOM 674 N N . SER A 1 86 ? 10.205 3.348 -5.475 1.00 92.25 86 SER A N 1
ATOM 675 C CA . SER A 1 86 ? 10.096 2.849 -4.101 1.00 92.25 86 SER A CA 1
ATOM 676 C C . SER A 1 86 ? 11.429 2.904 -3.359 1.00 92.25 86 SER A C 1
ATOM 678 O O . SER A 1 86 ? 11.461 3.323 -2.207 1.00 92.25 86 SER A O 1
ATOM 680 N N . VAL A 1 87 ? 12.542 2.560 -4.015 1.00 88.12 87 VAL A N 1
ATOM 681 C CA . VAL A 1 87 ? 13.889 2.710 -3.435 1.00 88.12 87 VAL A CA 1
ATOM 682 C C . VAL A 1 87 ? 14.163 4.175 -3.084 1.00 88.12 87 VAL A C 1
ATOM 684 O O . VAL A 1 87 ? 14.576 4.473 -1.965 1.00 88.12 87 VAL A O 1
ATOM 687 N N . LYS A 1 88 ? 13.862 5.106 -3.997 1.00 89.56 88 LYS A N 1
ATOM 688 C CA . LYS A 1 88 ? 14.001 6.546 -3.728 1.00 89.56 88 LYS A CA 1
ATOM 689 C C . LYS A 1 88 ? 13.096 7.030 -2.595 1.00 89.56 88 LYS A C 1
ATOM 691 O O . LYS A 1 88 ? 13.535 7.856 -1.806 1.00 89.56 88 LYS A O 1
ATOM 696 N N . LEU A 1 89 ? 11.867 6.525 -2.512 1.00 92.25 89 LEU A N 1
ATOM 697 C CA . LEU A 1 89 ? 10.918 6.869 -1.452 1.00 92.25 89 LEU A CA 1
ATOM 698 C C . LEU A 1 89 ? 11.404 6.397 -0.074 1.00 92.25 89 LEU A C 1
ATOM 700 O O . LEU A 1 89 ? 11.298 7.142 0.893 1.00 92.25 89 LEU A O 1
ATOM 704 N N . ILE A 1 90 ? 11.936 5.174 0.016 1.00 90.56 90 ILE A N 1
ATOM 705 C CA . ILE A 1 90 ? 12.356 4.560 1.285 1.00 90.56 90 ILE A CA 1
ATOM 706 C C . ILE A 1 90 ? 13.671 5.156 1.789 1.00 90.56 90 ILE A C 1
ATOM 708 O O . ILE A 1 90 ? 13.786 5.477 2.969 1.00 90.56 90 ILE A O 1
ATOM 712 N N . PHE A 1 91 ? 14.672 5.281 0.916 1.00 87.94 91 PHE A N 1
ATOM 713 C CA . PHE A 1 91 ? 16.014 5.697 1.331 1.00 87.94 91 PHE A CA 1
ATOM 714 C C . PHE A 1 91 ? 16.253 7.205 1.184 1.00 87.94 91 PHE A C 1
ATOM 716 O O . PHE A 1 91 ? 17.174 7.733 1.800 1.00 87.94 91 PHE A O 1
ATOM 723 N N . GLY A 1 92 ? 15.429 7.907 0.404 1.00 87.25 92 GLY A N 1
ATOM 724 C CA . GLY A 1 92 ? 15.672 9.284 -0.022 1.00 87.25 92 GLY A CA 1
ATOM 725 C C . GLY A 1 92 ? 16.531 9.335 -1.288 1.00 87.25 92 GLY A C 1
ATOM 726 O O . GLY A 1 92 ? 17.438 8.524 -1.473 1.00 87.25 92 GLY A O 1
ATOM 727 N N . ALA A 1 93 ? 16.251 10.291 -2.179 1.00 83.88 93 ALA A N 1
ATOM 728 C CA . ALA A 1 93 ? 16.892 10.377 -3.498 1.00 83.88 93 ALA A CA 1
ATOM 729 C C . ALA A 1 93 ? 18.425 10.526 -3.437 1.00 83.88 93 ALA A C 1
ATOM 731 O O . ALA A 1 93 ? 19.115 10.018 -4.320 1.00 83.88 93 ALA A O 1
ATOM 732 N N . ASP A 1 94 ? 18.933 11.154 -2.375 1.00 82.50 94 ASP A N 1
ATOM 733 C CA . ASP A 1 94 ? 20.352 11.471 -2.183 1.00 82.50 94 ASP A CA 1
ATOM 734 C C . ASP A 1 94 ? 21.062 10.505 -1.225 1.00 82.50 94 ASP A C 1
ATOM 736 O O . ASP A 1 94 ? 22.154 10.791 -0.734 1.00 82.50 94 ASP A O 1
ATOM 740 N N . SER A 1 95 ? 20.446 9.361 -0.911 1.00 81.75 95 SER A N 1
ATOM 741 C CA . SER A 1 95 ? 21.043 8.439 0.051 1.00 81.75 95 SER A CA 1
ATOM 742 C C . SER A 1 95 ? 22.364 7.872 -0.464 1.00 81.75 95 SER A C 1
ATOM 744 O O . SER A 1 95 ? 22.468 7.373 -1.589 1.00 81.75 95 SER A O 1
ATOM 746 N N . ARG A 1 96 ? 23.375 7.893 0.407 1.00 75.62 96 ARG A N 1
ATOM 747 C CA . ARG A 1 96 ? 24.677 7.266 0.156 1.00 75.62 96 ARG A CA 1
ATOM 748 C C . ARG A 1 96 ? 24.516 5.785 -0.199 1.00 75.62 96 ARG A C 1
ATOM 750 O O . ARG A 1 96 ? 25.174 5.303 -1.111 1.00 75.62 96 ARG A O 1
ATOM 757 N N . SER A 1 97 ? 23.555 5.110 0.432 1.00 71.81 97 SER A N 1
ATOM 758 C CA . SER A 1 97 ? 23.190 3.728 0.128 1.00 71.81 97 SER A CA 1
ATOM 759 C C . SER A 1 97 ? 22.758 3.527 -1.325 1.00 71.81 97 SER A C 1
ATOM 761 O O . SER A 1 97 ? 23.117 2.514 -1.895 1.00 71.81 97 SER A O 1
ATOM 763 N N . ILE A 1 98 ? 22.045 4.468 -1.959 1.00 69.75 98 ILE A N 1
ATOM 764 C CA . ILE A 1 98 ? 21.702 4.377 -3.393 1.00 69.75 98 ILE A CA 1
ATOM 765 C C . ILE A 1 98 ? 22.933 4.595 -4.286 1.00 69.75 98 ILE A C 1
ATOM 767 O O . ILE A 1 98 ? 23.026 3.994 -5.355 1.00 69.75 98 ILE A O 1
ATOM 771 N N . GLN A 1 99 ? 23.877 5.436 -3.859 1.00 65.75 99 GLN A N 1
ATOM 772 C CA . GLN A 1 99 ? 25.073 5.794 -4.632 1.00 65.75 99 GLN A CA 1
ATOM 773 C C . GLN A 1 99 ? 26.193 4.743 -4.531 1.00 65.75 99 GLN A C 1
ATOM 775 O O . GLN A 1 99 ? 26.946 4.556 -5.481 1.00 65.75 99 GLN A O 1
ATOM 780 N N . GLU A 1 100 ? 26.285 4.031 -3.405 1.00 63.19 100 GLU A N 1
ATOM 781 C CA . GLU A 1 100 ? 27.296 2.993 -3.143 1.00 63.19 100 GLU A CA 1
ATOM 782 C C . GLU A 1 100 ? 26.894 1.598 -3.654 1.00 63.19 100 GLU A C 1
ATOM 784 O O . GLU A 1 100 ? 27.606 0.611 -3.450 1.00 63.19 100 GLU A O 1
ATOM 789 N N . ILE A 1 101 ? 25.764 1.495 -4.352 1.00 61.72 101 ILE A N 1
ATOM 790 C CA . ILE A 1 101 ? 25.242 0.229 -4.858 1.00 61.72 101 ILE A CA 1
ATOM 791 C C . ILE A 1 101 ? 25.962 -0.180 -6.156 1.00 61.72 101 ILE A C 1
ATOM 793 O O . ILE A 1 101 ? 25.536 0.083 -7.278 1.00 61.72 101 ILE A O 1
ATOM 797 N N . GLY A 1 102 ? 27.093 -0.859 -5.967 1.00 69.31 102 GLY A N 1
ATOM 798 C CA . GLY A 1 102 ? 27.738 -1.712 -6.964 1.00 69.31 102 GLY A CA 1
ATOM 799 C C . GLY A 1 102 ? 27.256 -3.172 -6.889 1.00 69.31 102 GLY A C 1
ATOM 800 O O . GLY A 1 102 ? 26.087 -3.458 -6.629 1.00 69.31 102 GLY A O 1
ATOM 801 N N . ASP A 1 103 ? 28.195 -4.106 -7.063 1.00 74.44 103 ASP A N 1
ATOM 802 C CA . ASP A 1 103 ? 28.039 -5.578 -7.094 1.00 74.44 103 ASP A CA 1
ATOM 803 C C . ASP A 1 103 ? 27.229 -6.203 -5.929 1.00 74.44 103 ASP A C 1
ATOM 805 O O . ASP A 1 103 ? 26.686 -7.300 -6.041 1.00 74.44 103 ASP A O 1
ATOM 809 N N . VAL A 1 104 ? 27.080 -5.513 -4.795 1.00 78.62 104 VAL A N 1
ATOM 810 C CA . VAL A 1 104 ? 26.274 -6.015 -3.669 1.00 78.62 104 VAL A CA 1
ATOM 811 C C . VAL A 1 104 ? 24.782 -6.064 -4.011 1.00 78.62 104 VAL A C 1
ATOM 813 O O . VAL A 1 104 ? 24.119 -7.049 -3.683 1.00 78.62 104 VAL A O 1
ATOM 816 N N . ALA A 1 105 ? 24.229 -5.057 -4.693 1.00 78.31 105 ALA A N 1
ATOM 817 C CA . ALA A 1 105 ? 22.797 -5.069 -4.994 1.00 78.31 105 ALA A CA 1
ATOM 818 C C . ALA A 1 105 ? 22.434 -6.097 -6.061 1.00 78.31 105 ALA A C 1
ATOM 820 O O . ALA A 1 105 ? 21.392 -6.731 -5.939 1.00 78.31 105 ALA A O 1
ATOM 821 N N . SER A 1 106 ? 23.297 -6.324 -7.056 1.00 81.19 106 SER A N 1
ATOM 822 C CA . SER A 1 106 ? 23.073 -7.380 -8.052 1.00 81.19 106 SER A CA 1
ATOM 823 C C . SER A 1 106 ? 23.069 -8.766 -7.397 1.00 81.19 106 SER A C 1
ATOM 825 O O . SER A 1 106 ? 22.222 -9.603 -7.721 1.00 81.19 106 SER A O 1
ATOM 827 N N . LYS A 1 107 ? 23.945 -8.997 -6.408 1.00 85.94 107 LYS A N 1
ATOM 828 C CA . LYS A 1 107 ? 23.946 -10.217 -5.589 1.00 85.94 107 LYS A CA 1
ATOM 829 C C . LYS A 1 107 ? 22.654 -10.366 -4.789 1.00 85.94 107 LYS A C 1
ATOM 831 O O . LYS A 1 107 ? 22.030 -11.424 -4.861 1.00 85.94 107 LYS A O 1
ATOM 836 N N . VAL A 1 108 ? 22.213 -9.326 -4.082 1.00 84.12 108 VAL A N 1
ATOM 837 C CA . VAL A 1 108 ? 20.949 -9.355 -3.321 1.00 84.12 108 VAL A CA 1
ATOM 838 C C . VAL A 1 108 ? 19.751 -9.583 -4.245 1.00 84.12 108 VAL A C 1
ATOM 840 O O . VAL A 1 108 ? 18.919 -10.444 -3.966 1.00 84.12 108 VAL A O 1
ATOM 843 N N . GLU A 1 109 ? 19.690 -8.884 -5.379 1.00 83.81 109 GLU A N 1
ATOM 844 C CA . GLU A 1 109 ? 18.638 -9.053 -6.381 1.00 83.81 109 GLU A CA 1
ATOM 845 C C . GLU A 1 109 ? 18.603 -10.496 -6.904 1.00 83.81 109 GLU A C 1
ATOM 847 O O . GLU A 1 109 ? 17.525 -11.071 -7.045 1.00 83.81 109 GLU A O 1
ATOM 852 N N . SER A 1 110 ? 19.762 -11.126 -7.130 1.00 87.31 110 SER A N 1
ATOM 853 C CA . SER A 1 110 ? 19.827 -12.524 -7.578 1.00 87.31 110 SER A CA 1
ATOM 854 C C . SER A 1 110 ? 19.192 -13.494 -6.572 1.00 87.31 110 SER A C 1
ATOM 856 O O . SER A 1 110 ? 18.414 -14.363 -6.966 1.00 87.31 110 SER A O 1
ATOM 858 N N . GLN A 1 111 ? 19.448 -13.304 -5.273 1.00 90.38 111 GLN A N 1
ATOM 859 C CA . GLN A 1 111 ? 18.868 -14.130 -4.212 1.00 90.38 111 GLN A CA 1
ATOM 860 C C . GLN A 1 111 ? 17.370 -13.866 -4.061 1.00 90.38 111 GLN A C 1
ATOM 862 O O . GLN A 1 111 ? 16.580 -14.802 -3.932 1.00 90.38 111 GLN A O 1
ATOM 867 N N . LEU A 1 112 ? 16.956 -12.601 -4.161 1.00 86.31 112 LEU A N 1
ATOM 868 C CA . LEU A 1 112 ? 15.548 -12.231 -4.091 1.00 86.31 112 LEU A CA 1
ATOM 869 C C . LEU A 1 112 ? 14.737 -12.859 -5.231 1.00 86.31 112 LEU A C 1
ATOM 871 O O . LEU A 1 112 ? 13.611 -13.291 -4.994 1.00 86.31 112 LEU A O 1
ATOM 875 N N . LYS A 1 113 ? 15.302 -12.981 -6.443 1.00 87.44 113 LYS A N 1
ATOM 876 C CA . LYS A 1 113 ? 14.644 -13.679 -7.564 1.00 87.44 113 LYS A CA 1
ATOM 877 C C . LYS A 1 113 ? 14.404 -15.156 -7.258 1.00 87.44 113 LYS A C 1
ATOM 879 O O . LYS A 1 113 ? 13.331 -15.659 -7.580 1.00 87.44 113 LYS A O 1
ATOM 884 N N . LEU A 1 114 ? 15.362 -15.837 -6.621 1.00 89.56 114 LEU A N 1
ATOM 885 C CA . LEU A 1 114 ? 15.214 -17.246 -6.240 1.00 89.56 114 LEU A CA 1
ATOM 886 C C . LEU A 1 114 ? 14.090 -17.435 -5.217 1.00 89.56 114 LEU A C 1
ATOM 888 O O . LEU A 1 114 ? 13.230 -18.289 -5.416 1.00 89.56 114 LEU A O 1
ATOM 892 N N . VAL A 1 115 ? 14.055 -16.606 -4.169 1.00 89.62 115 VAL A N 1
ATOM 893 C CA . VAL A 1 115 ? 12.993 -16.647 -3.147 1.00 89.62 115 VAL A CA 1
ATOM 894 C C . VAL A 1 115 ? 11.639 -16.277 -3.747 1.00 89.62 115 VAL A C 1
ATOM 896 O O . VAL A 1 115 ? 10.647 -16.958 -3.522 1.00 89.62 115 VAL A O 1
ATOM 899 N N . THR A 1 116 ? 11.591 -15.230 -4.569 1.00 86.62 116 THR A N 1
ATOM 900 C CA . THR A 1 116 ? 10.355 -14.794 -5.228 1.00 86.62 116 THR A CA 1
ATOM 901 C C . THR A 1 116 ? 9.763 -15.913 -6.078 1.00 86.62 116 THR A C 1
ATOM 903 O O . THR A 1 116 ? 8.561 -16.162 -6.006 1.00 86.62 116 THR A O 1
ATOM 906 N N . ARG A 1 117 ? 10.608 -16.649 -6.815 1.00 89.00 117 ARG A N 1
ATOM 907 C CA . ARG A 1 117 ? 10.173 -17.720 -7.718 1.00 89.00 117 ARG A CA 1
ATOM 908 C C . ARG A 1 117 ? 9.442 -18.862 -7.013 1.00 89.00 117 ARG A C 1
ATOM 910 O O . ARG A 1 117 ? 8.625 -19.519 -7.657 1.00 89.00 117 ARG A O 1
ATOM 917 N N . THR A 1 118 ? 9.725 -19.113 -5.733 1.00 90.94 118 THR A N 1
ATOM 918 C CA . THR A 1 118 ? 9.031 -20.155 -4.958 1.00 90.94 118 THR A CA 1
ATOM 919 C C . THR A 1 118 ? 7.660 -19.699 -4.463 1.00 90.94 118 THR A C 1
ATOM 921 O O . THR A 1 118 ? 6.807 -20.539 -4.190 1.00 90.94 118 THR A O 1
ATOM 924 N N . MET A 1 119 ? 7.430 -18.386 -4.378 1.00 89.19 119 MET A N 1
ATOM 925 C CA . MET A 1 119 ? 6.173 -17.801 -3.914 1.00 89.19 119 MET A CA 1
ATOM 926 C C . MET A 1 119 ? 5.222 -17.487 -5.070 1.00 89.19 119 MET A C 1
ATOM 928 O O . MET A 1 119 ? 4.033 -17.787 -4.997 1.00 89.19 119 MET A O 1
ATOM 932 N N . TYR A 1 120 ? 5.733 -16.861 -6.132 1.00 85.00 120 TYR A N 1
ATOM 933 C CA . TYR A 1 120 ? 4.954 -16.486 -7.308 1.00 85.00 120 TYR A CA 1
ATOM 934 C C . TYR A 1 120 ? 5.828 -16.412 -8.567 1.00 85.00 120 TYR A C 1
ATOM 936 O O . TYR A 1 120 ? 7.050 -16.306 -8.513 1.00 85.00 120 TYR A O 1
ATOM 944 N N . SER A 1 121 ? 5.198 -16.490 -9.743 1.00 85.06 121 SER A N 1
ATOM 945 C CA . SER A 1 121 ? 5.922 -16.413 -11.019 1.00 85.06 121 SER A CA 1
ATOM 946 C C . SER A 1 121 ? 6.307 -14.983 -11.367 1.00 85.06 121 SER A C 1
ATOM 948 O O . SER A 1 121 ? 7.484 -14.647 -11.453 1.00 85.06 121 SER A O 1
ATOM 950 N N . ASN A 1 122 ? 5.300 -14.137 -11.557 1.00 87.38 122 ASN A N 1
ATOM 951 C CA . ASN A 1 122 ? 5.461 -12.764 -11.998 1.00 87.38 122 ASN A CA 1
ATOM 952 C C . ASN A 1 122 ? 4.448 -11.924 -11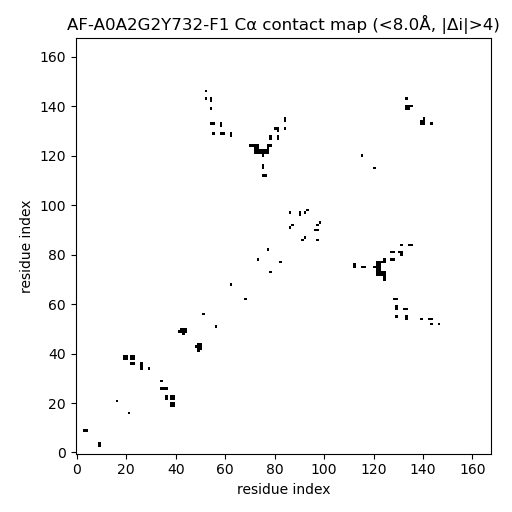.214 1.00 87.38 122 ASN A C 1
ATOM 954 O O . ASN A 1 122 ? 3.303 -12.362 -11.055 1.00 87.38 122 ASN A O 1
ATOM 958 N N . PRO A 1 123 ? 4.847 -10.761 -10.684 1.00 89.19 123 PRO A N 1
ATOM 959 C CA . PRO A 1 123 ? 3.942 -9.935 -9.902 1.00 89.19 123 PRO A CA 1
ATOM 960 C C . PRO A 1 123 ? 2.908 -9.243 -10.810 1.00 89.19 123 PRO A C 1
ATOM 962 O O . PRO A 1 123 ? 3.182 -9.003 -11.991 1.00 89.19 123 PRO A O 1
ATOM 965 N N . PRO A 1 124 ? 1.725 -8.885 -10.279 1.00 88.62 124 PRO A N 1
ATOM 966 C CA . PRO A 1 124 ? 0.711 -8.163 -11.038 1.00 88.62 124 PRO A CA 1
ATOM 967 C C . PRO A 1 124 ? 1.154 -6.724 -11.342 1.00 88.62 124 PRO A C 1
ATOM 969 O O . PRO A 1 124 ? 1.659 -6.017 -10.472 1.00 88.62 124 PRO A O 1
ATOM 972 N N . ILE A 1 125 ? 0.903 -6.260 -12.569 1.00 91.00 125 ILE A N 1
ATOM 973 C CA . ILE A 1 125 ? 1.328 -4.928 -13.032 1.00 91.00 125 ILE A CA 1
ATOM 974 C C . ILE A 1 125 ? 0.528 -3.775 -12.422 1.00 91.00 125 ILE A C 1
ATOM 976 O O . ILE A 1 125 ? 1.086 -2.729 -12.110 1.00 91.00 125 ILE A O 1
ATOM 980 N N . HIS A 1 126 ? -0.777 -3.958 -12.221 1.00 92.31 126 HIS A N 1
ATOM 981 C CA . HIS A 1 126 ? -1.690 -2.830 -12.039 1.00 92.31 126 HIS A CA 1
ATOM 982 C C . HIS A 1 126 ? -1.395 -1.991 -10.785 1.00 92.31 126 HIS A C 1
ATOM 984 O O . HIS A 1 126 ? -1.265 -0.773 -10.876 1.00 92.31 126 HIS A O 1
ATOM 990 N N . GLY A 1 127 ? -1.216 -2.635 -9.627 1.00 93.19 127 GLY A N 1
ATOM 991 C CA . GLY A 1 127 ? -0.897 -1.922 -8.385 1.00 93.19 127 GLY A CA 1
ATOM 992 C C . GL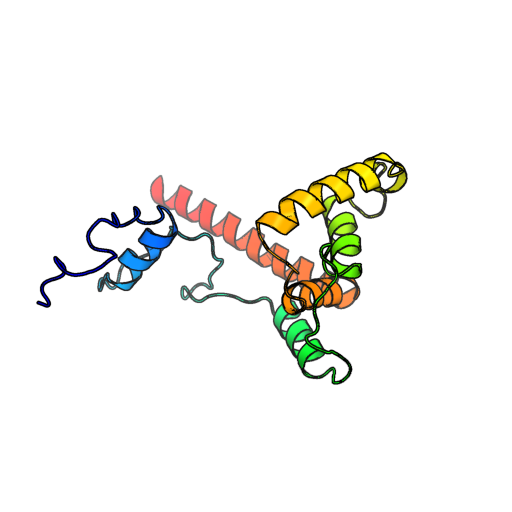Y A 1 127 ? 0.458 -1.211 -8.443 1.00 93.19 127 GLY A C 1
ATOM 993 O O . GLY A 1 127 ? 0.577 -0.069 -8.002 1.00 93.19 127 GLY A O 1
ATOM 994 N N . ALA A 1 128 ? 1.460 -1.852 -9.051 1.00 94.06 128 ALA A N 1
ATOM 995 C CA . ALA A 1 128 ? 2.776 -1.252 -9.250 1.00 94.06 128 ALA A CA 1
ATOM 996 C C . ALA A 1 128 ? 2.704 -0.031 -10.182 1.00 94.06 128 ALA A C 1
ATOM 998 O O . ALA A 1 128 ? 3.347 0.981 -9.908 1.00 94.06 128 ALA A O 1
ATOM 999 N N . SER A 1 129 ? 1.880 -0.092 -11.234 1.00 95.19 129 SER A N 1
ATOM 1000 C CA . SER A 1 129 ? 1.638 1.035 -12.138 1.00 95.19 129 SER A CA 1
ATOM 1001 C C . SER A 1 129 ? 0.957 2.206 -11.438 1.00 95.19 129 SER A C 1
ATOM 1003 O O . SER A 1 129 ? 1.374 3.334 -11.659 1.00 95.19 129 SER A O 1
ATOM 1005 N N . ILE A 1 130 ? -0.028 1.974 -10.559 1.00 96.75 130 ILE A N 1
ATOM 1006 C CA . ILE A 1 130 ? -0.671 3.055 -9.786 1.00 96.75 130 ILE A CA 1
ATOM 1007 C C . ILE A 1 130 ? 0.380 3.816 -8.980 1.00 96.75 130 ILE A C 1
ATOM 1009 O O . ILE A 1 130 ? 0.470 5.039 -9.066 1.00 96.75 130 ILE A O 1
ATOM 1013 N N . VAL A 1 131 ? 1.208 3.089 -8.227 1.00 97.00 131 VAL A N 1
ATOM 1014 C CA . VAL A 1 131 ? 2.263 3.702 -7.415 1.00 97.00 131 VAL A CA 1
ATOM 1015 C C . VAL A 1 131 ? 3.279 4.418 -8.302 1.00 97.00 131 VAL A C 1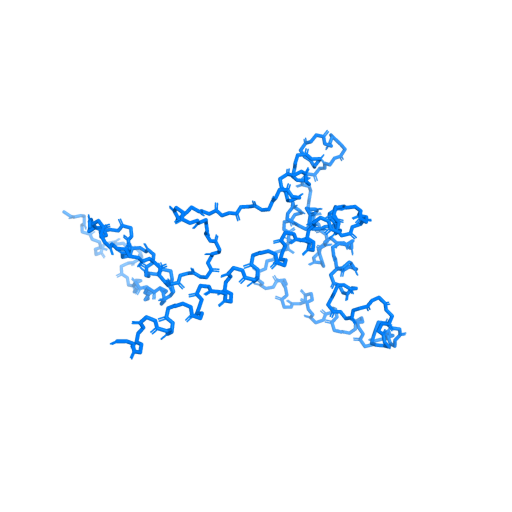
ATOM 1017 O O . VAL A 1 131 ? 3.629 5.559 -8.019 1.00 97.00 131 VAL A O 1
ATOM 1020 N N . ALA A 1 132 ? 3.722 3.797 -9.397 1.00 96.31 132 ALA A N 1
ATOM 1021 C CA . ALA A 1 132 ? 4.666 4.420 -10.317 1.00 96.31 132 ALA A CA 1
ATOM 1022 C C . ALA A 1 132 ? 4.104 5.707 -10.945 1.00 96.31 132 ALA A C 1
ATOM 1024 O O . ALA A 1 132 ? 4.831 6.691 -11.037 1.00 96.31 132 ALA A O 1
ATOM 1025 N N . THR A 1 133 ? 2.825 5.733 -11.327 1.00 97.12 133 THR A N 1
ATOM 1026 C CA . THR A 1 133 ? 2.145 6.932 -11.842 1.00 97.12 133 THR A CA 1
ATOM 1027 C C . THR A 1 133 ? 2.163 8.059 -10.813 1.00 97.12 133 THR A C 1
ATOM 1029 O O . THR A 1 133 ? 2.572 9.169 -11.140 1.00 97.12 133 THR A O 1
ATOM 1032 N N . ILE A 1 134 ? 1.808 7.767 -9.558 1.00 98.19 134 ILE A N 1
ATOM 1033 C CA . ILE A 1 134 ? 1.782 8.767 -8.479 1.00 98.19 134 ILE A CA 1
ATOM 1034 C C . ILE A 1 134 ? 3.188 9.284 -8.162 1.00 98.19 134 ILE A C 1
ATOM 1036 O O . ILE A 1 134 ? 3.378 10.484 -8.021 1.00 98.19 134 ILE A O 1
ATOM 1040 N N . LEU A 1 135 ? 4.181 8.397 -8.047 1.00 97.38 135 LEU A N 1
ATOM 1041 C CA . LEU A 1 135 ? 5.538 8.776 -7.640 1.00 97.38 135 LEU A CA 1
ATOM 1042 C C . LEU A 1 135 ? 6.343 9.474 -8.752 1.00 97.38 135 LEU A C 1
ATOM 1044 O O . LEU A 1 135 ? 7.336 10.135 -8.450 1.00 97.38 135 LEU A O 1
ATOM 1048 N N . LYS A 1 136 ? 5.970 9.311 -10.029 1.00 96.25 136 LYS A N 1
ATOM 1049 C CA . LYS A 1 136 ? 6.618 10.008 -11.158 1.00 96.25 136 LYS A CA 1
ATOM 1050 C C . LYS A 1 136 ? 6.148 11.447 -11.315 1.00 96.25 136 LYS A C 1
ATOM 1052 O O . LYS A 1 136 ? 6.923 12.283 -11.775 1.00 96.25 136 LYS A O 1
ATOM 1057 N N . ASP A 1 137 ? 4.890 11.712 -10.993 1.00 97.44 137 ASP A N 1
ATOM 1058 C CA . ASP A 1 137 ? 4.281 13.022 -11.154 1.00 97.44 137 ASP A CA 1
ATOM 1059 C C . ASP A 1 137 ? 4.396 13.819 -9.850 1.00 97.44 137 ASP A C 1
ATOM 1061 O O . ASP A 1 137 ? 3.877 13.420 -8.808 1.00 97.44 137 ASP A O 1
ATOM 1065 N N . ARG A 1 138 ? 5.085 14.966 -9.898 1.00 96.81 138 ARG A N 1
ATOM 1066 C CA . ARG A 1 138 ? 5.325 15.794 -8.707 1.00 96.81 138 ARG A CA 1
ATOM 1067 C C . ARG A 1 138 ? 4.025 16.288 -8.071 1.00 96.81 138 ARG A C 1
ATOM 1069 O O . ARG A 1 138 ? 3.922 16.300 -6.851 1.00 96.81 138 ARG A O 1
ATOM 1076 N N . GLN A 1 139 ? 3.041 16.674 -8.879 1.00 97.88 139 GLN A N 1
ATOM 1077 C CA . GLN A 1 139 ? 1.768 17.168 -8.370 1.00 97.88 139 GLN A CA 1
ATOM 1078 C C . GLN A 1 139 ? 0.994 16.039 -7.681 1.00 97.88 139 GLN A C 1
ATOM 1080 O O . GLN A 1 139 ? 0.486 16.222 -6.576 1.00 97.88 139 GLN A O 1
ATOM 1085 N N . MET A 1 140 ? 0.928 14.855 -8.296 1.00 98.31 140 MET A N 1
ATOM 1086 C CA . MET A 1 140 ? 0.287 13.692 -7.676 1.00 98.31 140 MET A CA 1
ATOM 1087 C C . MET A 1 140 ? 1.013 13.262 -6.399 1.00 98.31 140 MET A C 1
ATOM 1089 O O . MET A 1 140 ? 0.358 12.940 -5.412 1.00 98.31 140 MET A O 1
ATOM 1093 N N . TYR A 1 141 ? 2.344 13.294 -6.385 1.00 97.75 141 TYR A N 1
ATOM 1094 C CA . TYR A 1 141 ? 3.143 13.002 -5.198 1.00 97.75 141 TYR A CA 1
ATOM 1095 C C . TYR A 1 141 ? 2.863 13.972 -4.039 1.00 97.75 141 TYR A C 1
ATOM 1097 O O . TYR A 1 141 ? 2.682 13.542 -2.894 1.00 97.75 141 TYR A O 1
ATOM 1105 N N . ASP A 1 142 ? 2.794 15.273 -4.326 1.00 97.88 142 ASP A N 1
ATOM 1106 C CA . ASP A 1 142 ? 2.508 16.298 -3.321 1.00 97.88 142 ASP A CA 1
ATOM 1107 C C . ASP A 1 142 ? 1.090 16.113 -2.751 1.00 97.88 142 ASP A C 1
ATOM 1109 O O . ASP A 1 142 ? 0.901 16.086 -1.532 1.00 97.88 142 ASP A O 1
ATOM 1113 N N . GLU A 1 143 ? 0.098 15.878 -3.616 1.00 97.81 143 GLU A N 1
ATOM 1114 C CA . GLU A 1 143 ? -1.272 15.558 -3.198 1.00 97.81 143 GLU A CA 1
ATOM 1115 C C . GLU A 1 143 ? -1.335 14.279 -2.347 1.00 97.81 143 GLU A C 1
ATOM 1117 O O . GLU A 1 143 ? -1.973 14.260 -1.292 1.00 97.81 143 GLU A O 1
ATOM 1122 N N . TRP A 1 144 ? -0.636 13.220 -2.763 1.00 98.06 144 TRP A N 1
ATOM 1123 C CA . TRP A 1 144 ? -0.537 11.967 -2.014 1.00 98.06 144 TRP A CA 1
ATOM 1124 C C . TRP A 1 144 ? 0.035 12.175 -0.612 1.00 98.06 144 TRP A C 1
ATOM 1126 O O . TRP A 1 144 ? -0.506 11.645 0.360 1.00 98.06 144 TRP A O 1
ATOM 1136 N N . THR A 1 145 ? 1.087 12.985 -0.491 1.00 97.12 145 THR A N 1
ATOM 1137 C CA . THR A 1 145 ? 1.732 13.292 0.790 1.00 97.12 145 THR A CA 1
ATOM 1138 C C . THR A 1 145 ? 0.785 14.046 1.725 1.00 97.12 145 THR A C 1
ATOM 1140 O O . THR A 1 145 ? 0.707 13.732 2.916 1.00 97.12 145 THR A O 1
ATOM 1143 N N . VAL A 1 146 ? 0.016 15.002 1.194 1.00 98.00 146 VAL A N 1
ATOM 1144 C CA . VAL A 1 146 ? -1.001 15.738 1.962 1.00 98.00 146 VAL A CA 1
ATOM 1145 C C . VAL A 1 146 ? -2.101 14.799 2.458 1.00 98.00 146 VAL A C 1
ATOM 1147 O O . VAL A 1 146 ? -2.429 14.814 3.648 1.00 98.00 146 VAL A O 1
ATOM 1150 N N . GLU A 1 147 ? -2.647 13.947 1.585 1.00 96.75 147 GLU A N 1
ATOM 1151 C CA . GLU A 1 147 ? -3.685 12.988 1.976 1.00 96.75 147 GLU A CA 1
ATOM 1152 C C . GLU A 1 147 ? -3.170 11.987 3.025 1.00 96.75 147 GLU A C 1
ATOM 1154 O O . GLU A 1 147 ? -3.857 11.707 4.013 1.00 96.75 147 GLU A O 1
ATOM 1159 N N . LEU A 1 148 ? -1.937 11.494 2.866 1.00 95.88 148 LEU A N 1
ATOM 1160 C CA . LEU A 1 148 ? -1.301 10.578 3.812 1.00 95.88 148 LEU A CA 1
ATOM 1161 C C . LEU A 1 148 ? -1.080 11.225 5.185 1.00 95.88 148 LEU A C 1
ATOM 1163 O O . LEU A 1 148 ? -1.332 10.591 6.219 1.00 95.88 148 LEU A O 1
ATOM 1167 N N . LYS A 1 149 ? -0.651 12.492 5.218 1.00 96.69 149 LYS A N 1
ATOM 1168 C CA . LYS A 1 149 ? -0.497 13.236 6.470 1.00 96.69 149 LYS A CA 1
ATOM 1169 C C . LYS A 1 149 ? -1.841 13.385 7.184 1.00 96.69 149 LYS A C 1
ATOM 1171 O O . LYS A 1 149 ? -1.920 13.102 8.375 1.00 96.69 149 LYS A O 1
ATOM 1176 N N . ALA A 1 150 ? -2.906 13.741 6.463 1.00 95.19 150 ALA A N 1
ATOM 1177 C CA . ALA A 1 150 ? -4.238 13.896 7.048 1.00 95.19 150 ALA A CA 1
ATOM 1178 C C . ALA A 1 150 ? -4.758 12.594 7.690 1.00 95.19 150 ALA A C 1
ATOM 1180 O O . ALA A 1 150 ? -5.345 12.616 8.776 1.00 95.19 150 ALA A O 1
ATOM 1181 N N . ILE A 1 151 ? -4.511 11.446 7.049 1.00 94.62 151 ILE A N 1
ATOM 1182 C CA . ILE A 1 151 ? -4.822 10.123 7.611 1.00 94.62 151 ILE A CA 1
ATOM 1183 C C . ILE A 1 151 ? -4.022 9.871 8.889 1.00 94.62 151 ILE A C 1
ATOM 1185 O O . ILE A 1 151 ? -4.588 9.459 9.903 1.00 94.62 151 ILE A O 1
ATOM 1189 N N . THR A 1 152 ? -2.717 10.128 8.841 1.00 94.19 152 THR A N 1
ATOM 1190 C CA . THR A 1 152 ? -1.805 9.899 9.966 1.00 94.19 152 THR A CA 1
ATOM 1191 C C . THR A 1 152 ? -2.193 10.748 11.175 1.00 94.19 152 THR A C 1
ATOM 1193 O O . THR A 1 152 ? -2.364 10.211 12.270 1.00 94.19 152 THR A O 1
ATOM 1196 N N . ASP A 1 153 ? -2.433 12.045 10.968 1.00 96.00 153 ASP A N 1
ATOM 1197 C CA . ASP A 1 153 ? -2.867 12.977 12.011 1.00 96.00 153 ASP A CA 1
ATOM 1198 C C . ASP A 1 153 ? -4.184 12.514 12.656 1.00 96.00 153 ASP A C 1
ATOM 1200 O O . ASP A 1 153 ? -4.328 12.526 13.882 1.00 96.00 153 ASP A O 1
ATOM 1204 N N . ARG A 1 154 ? -5.142 12.035 11.847 1.00 94.00 154 ARG A N 1
ATOM 1205 C CA . ARG A 1 154 ? -6.400 11.486 12.367 1.00 94.00 154 ARG A CA 1
ATOM 1206 C C . ARG A 1 154 ? -6.165 10.236 13.208 1.00 94.00 154 ARG A C 1
ATOM 1208 O O . ARG A 1 154 ? -6.755 10.135 14.278 1.00 94.00 154 ARG A O 1
ATOM 1215 N N . ILE A 1 155 ? -5.343 9.292 12.748 1.00 91.94 155 ILE A N 1
ATOM 1216 C CA . ILE A 1 155 ? -5.049 8.061 13.498 1.00 91.94 155 ILE A CA 1
ATOM 1217 C C . ILE A 1 155 ? -4.435 8.402 14.861 1.00 91.94 155 ILE A C 1
ATOM 1219 O O . ILE A 1 155 ? -4.855 7.842 15.873 1.00 91.94 155 ILE A O 1
ATOM 1223 N N . ILE A 1 156 ? -3.480 9.335 14.897 1.00 94.50 156 ILE A N 1
ATOM 1224 C CA . ILE A 1 156 ? -2.855 9.804 16.140 1.00 94.50 156 ILE A CA 1
ATOM 1225 C C . ILE A 1 156 ? -3.911 10.433 17.056 1.00 94.50 156 ILE A C 1
ATOM 1227 O O . ILE A 1 156 ? -4.029 10.042 18.215 1.00 94.50 156 ILE A O 1
ATOM 1231 N N . SER A 1 157 ? -4.739 11.336 16.524 1.00 95.12 157 SER A N 1
ATOM 1232 C CA . SER A 1 157 ? -5.808 11.979 17.293 1.00 95.12 157 SER A CA 1
ATOM 1233 C C . SER A 1 157 ? -6.824 10.975 17.848 1.00 95.12 157 SER A C 1
ATOM 1235 O O . SER A 1 157 ? -7.216 11.077 19.006 1.00 95.12 157 SER A O 1
ATOM 1237 N N . THR A 1 158 ? -7.245 9.985 17.056 1.00 90.88 158 THR A N 1
ATOM 1238 C CA . THR A 1 158 ? -8.184 8.947 17.502 1.00 90.88 158 THR A CA 1
ATOM 1239 C C . THR A 1 158 ? -7.583 8.076 18.603 1.00 90.88 158 THR A C 1
ATOM 1241 O O . THR A 1 158 ? -8.284 7.758 19.558 1.00 90.88 158 THR A O 1
ATOM 1244 N N . ARG A 1 159 ? -6.293 7.726 18.508 1.00 91.50 159 ARG A N 1
ATOM 1245 C CA . ARG A 1 159 ? -5.596 6.970 19.559 1.00 91.50 159 ARG A CA 1
ATOM 1246 C C . ARG A 1 159 ? -5.501 7.753 20.864 1.00 91.50 159 ARG A C 1
ATOM 1248 O O . ARG A 1 159 ? -5.744 7.169 21.912 1.00 91.50 159 ARG A O 1
ATOM 1255 N N . GLN A 1 160 ? -5.198 9.049 20.789 1.00 94.88 160 GLN A N 1
ATOM 1256 C CA . GLN A 1 160 ? -5.135 9.899 21.977 1.00 94.88 160 GLN A CA 1
ATOM 1257 C C . GLN A 1 160 ? -6.499 9.991 22.669 1.00 94.88 160 GLN A C 1
ATOM 1259 O O . GLN A 1 160 ? -6.591 9.720 23.856 1.00 94.88 160 GLN A O 1
ATOM 1264 N N . LYS A 1 161 ? -7.571 10.263 21.913 1.00 93.25 161 LYS A N 1
ATOM 1265 C CA . LYS A 1 161 ? -8.931 10.348 22.474 1.00 93.25 161 LYS A CA 1
ATOM 1266 C C . LYS A 1 161 ? -9.361 9.066 23.172 1.00 93.25 161 LYS A C 1
ATOM 1268 O O . LYS A 1 161 ? -9.872 9.119 24.277 1.00 93.25 161 LYS A O 1
ATOM 1273 N N . LEU A 1 162 ? -9.113 7.918 22.541 1.00 90.00 162 LEU A N 1
ATOM 1274 C CA . LEU A 1 162 ? -9.410 6.629 23.156 1.00 90.00 162 LEU A CA 1
ATOM 1275 C C . LEU A 1 162 ? -8.665 6.451 24.482 1.00 90.00 162 LEU A C 1
ATOM 1277 O O . LEU A 1 162 ? -9.230 5.945 25.443 1.00 90.00 162 LEU A O 1
ATOM 1281 N N . PHE A 1 163 ? -7.382 6.805 24.509 1.00 94.62 163 PHE A N 1
ATOM 1282 C CA . PHE A 1 163 ? -6.576 6.703 25.716 1.00 94.62 163 PHE A CA 1
ATOM 1283 C C . PHE A 1 163 ? -7.128 7.590 26.834 1.00 94.62 163 PHE A C 1
ATOM 1285 O O . PHE A 1 163 ? -7.277 7.105 27.951 1.00 94.62 163 PHE A O 1
ATOM 1292 N N . ASP A 1 164 ? -7.479 8.836 26.517 1.00 96.94 164 ASP A N 1
ATOM 1293 C CA . ASP A 1 164 ? -8.055 9.785 27.472 1.00 96.94 164 ASP A CA 1
ATOM 1294 C C . ASP A 1 164 ? -9.407 9.276 28.016 1.00 96.94 164 ASP A C 1
ATOM 1296 O O . ASP A 1 164 ? -9.616 9.261 29.227 1.00 96.94 164 ASP A O 1
ATOM 1300 N N . ASP A 1 165 ? -10.285 8.768 27.141 1.00 94.19 165 ASP A N 1
ATOM 1301 C CA . ASP A 1 165 ? -11.607 8.234 27.507 1.00 94.19 165 ASP A CA 1
ATOM 1302 C C . ASP A 1 165 ? -11.526 6.978 28.396 1.00 94.19 165 ASP A C 1
ATOM 1304 O O . ASP A 1 165 ? -12.444 6.711 29.165 1.00 94.19 165 ASP A O 1
ATOM 1308 N N . MET A 1 166 ? -10.452 6.186 28.299 1.00 91.38 166 MET A N 1
ATOM 1309 C CA . MET A 1 166 ? -10.242 5.008 29.155 1.00 91.38 166 MET A CA 1
ATOM 1310 C C . MET A 1 166 ? -9.646 5.346 30.528 1.00 91.38 166 MET A C 1
ATOM 1312 O O . MET A 1 166 ? -9.631 4.479 31.402 1.00 91.38 166 MET A O 1
ATOM 1316 N N . GLN A 1 167 ? -9.091 6.549 30.706 1.00 91.94 167 GLN A N 1
ATOM 1317 C CA . GLN A 1 167 ? -8.551 7.001 31.994 1.00 91.94 167 GLN A CA 1
ATOM 1318 C C . GLN A 1 167 ? -9.567 7.754 32.857 1.00 91.94 167 GLN A C 1
ATOM 1320 O O . GLN A 1 167 ? -9.317 7.923 34.052 1.00 91.94 167 GLN A O 1
ATOM 1325 N N . ALA A 1 168 ? -10.657 8.229 32.253 1.00 76.69 168 ALA A N 1
ATOM 1326 C CA . ALA A 1 168 ? -11.768 8.891 32.932 1.00 76.69 168 ALA A CA 1
ATOM 1327 C C . ALA A 1 168 ? -12.697 7.882 33.627 1.00 76.69 168 ALA A C 1
ATOM 1329 O O . ALA A 1 168 ? -13.205 8.232 34.718 1.00 76.69 168 ALA A O 1
#

Sequence (168 aa):
MADSSNSVFAYVVRAPEDPILWVTVAYNKNTSLLKVNWGVGTYQTKEGKPFVLNVVRRAEQMLVHDTSQVKEYLAITGLADFNKLSVKLIFGADSRSIQEIGDVASKVESQLKLVTRTMYSNPPIHGASIVATILKDRQMYDEWTVELKAITDRIISTRQKLFDDMQA

Mean predicted aligned error: 6.67 Å

Foldseek 3Di:
DDDCPPPPCSPPDDDDDDPQVVLVVVQVPDPDPPGDRPRDPADADPVRHGDDAVLLVVLLVVVVPPPVDDFDFDQLLADPLLVVLVVCVPQNVPHPVVVPDDPVVVVVSVVVSVVSVVVDPGDGHRVSSSNSSQSVDPVSVVSVVVRVVVSVVVVVVVVVVVVVVVVD